Protein AF-A0A161HT22-F1 (afdb_monomer)

Secondary structure (DSSP, 8-state):
----------------TTSGGGTTTSSS-----------TTGGGEETTEE--SSPPSSPPPSSTTHHHHHHHHTTS--HHHHHHH-SGGG-PPPSS-EEEEEEETTT--EEE-TTS-EEEPPSEEEETTEEEE-EEEEEEE-TTSTTTTS-TT--TTT-------------

pLDDT: mean 71.11, std 20.91, range [28.91, 96.12]

Foldseek 3Di:
DDDDDDDDDDDDDDDDDPPVVVVVVPPDDDDDDDPDPPPVCVVQDDPVGHHDPDDDPDPDDPDPCVVVVCVVVVPDDDPVVVCVVDPVNVDDDFQFAKDKDKDACVRPQWDADPVRDIDGDDQWDQDPVGTDGDIDIAMFTDCVDPQVQATPPDDPVVDRHHDGGDDDDDD

Nearest PDB structures (foldseek):
  1bnd-assembly1_A  TM=9.654E-01  e=1.103E-10  Homo sapiens
  1b8m-assembly1_A  TM=9.394E-01  e=1.249E-10  Homo sapiens
  5jz7-assembly1_B  TM=8.871E-01  e=3.193E-06  Homo sapiens
  3buk-assembly1_A  TM=9.132E-01  e=1.042E-05  unclassified
  4efv-assembly1_B  TM=8.925E-01  e=1.256E-05  Lama glama

Solvent-accessible surface area (backbone atoms only — not comparable to full-atom values): 11887 Å² total; per-residue (Å²): 134,89,78,87,83,88,82,84,88,88,80,90,88,85,89,75,91,72,58,66,81,64,57,74,81,74,78,76,82,86,85,82,92,69,88,68,79,74,73,64,67,61,82,32,58,48,103,87,48,72,61,70,91,66,81,72,94,61,80,82,79,91,48,85,69,51,65,66,51,46,70,70,62,56,84,84,60,54,76,73,53,59,67,70,68,41,66,81,78,68,56,90,78,65,48,54,51,67,49,73,46,83,45,40,26,88,83,48,44,66,48,67,48,98,86,68,48,80,43,78,47,59,51,55,48,82,47,102,91,50,74,44,78,44,73,44,82,49,62,40,57,33,77,85,47,84,32,76,91,14,38,51,91,60,62,69,90,85,44,92,51,74,72,72,65,78,86,83,91,84,133

InterPro domains:
  IPR002072 Nerve growth factor-related [PF00243] (92-171)
  IPR002072 Nerve growth factor-related [PR00268] (91-103)
  IPR002072 Nerve growth factor-related [PR00268] (132-142)
  IPR002072 Nerve growth factor-related [PR00268] (150-171)
  IPR002072 Nerve growth factor-related [SM00140] (88-171)
  IPR019846 Nerve growth factor conserved site [PS00248] (150-163)
  IPR020408 Nerve growth factor-like [PIRSF001789] (13-171)
  IPR020408 Nerve growth factor-like [PTHR11589] (29-171)
  IPR020430 Brain-derived neurotrophic factor [PR01912] (14-29)
  IPR020430 Brain-derived neurotrophic factor [PR01912] (60-76)
  IPR020430 Brain-derived neurotrophic factor [PR01912] (122-133)
  IPR020430 Brain-derived neurotrophic factor [PR01912] (141-150)
  IPR029034 Cystine-knot cytokine [G3DSA:2.10.90.10] (84-171)
  IPR029034 Cystine-knot cytokine [SSF57501] (84-171)

Organism: NCBI:txid1835715

Structure (mmCIF, N/CA/C/O backbone):
data_AF-A0A161HT22-F1
#
_entry.id   AF-A0A161HT22-F1
#
loop_
_atom_site.group_PDB
_atom_site.id
_atom_site.type_symbol
_atom_site.label_atom_id
_atom_site.label_alt_id
_atom_site.label_comp_id
_atom_site.label_asym_id
_atom_site.label_entity_id
_atom_site.label_seq_id
_atom_site.pdbx_PDB_ins_code
_atom_site.Cartn_x
_atom_site.Cartn_y
_atom_site.Cartn_z
_atom_site.occupancy
_atom_site.B_iso_or_equiv
_atom_site.auth_seq_id
_atom_site.auth_comp_id
_atom_site.auth_asym_id
_atom_site.auth_atom_id
_atom_site.pdbx_PDB_model_num
ATOM 1 N N . ASP A 1 1 ? 112.462 -30.183 -33.372 1.00 39.12 1 ASP A N 1
ATOM 2 C CA . ASP A 1 1 ? 111.335 -30.055 -32.426 1.00 39.12 1 ASP A CA 1
ATOM 3 C C . ASP A 1 1 ? 110.540 -31.354 -32.453 1.00 39.12 1 ASP A C 1
ATOM 5 O O . ASP A 1 1 ? 110.060 -31.728 -33.512 1.00 39.12 1 ASP A O 1
ATOM 9 N N . LEU A 1 2 ? 110.687 -32.245 -31.464 1.00 36.59 2 LEU A N 1
ATOM 10 C CA . LEU A 1 2 ? 110.251 -32.111 -30.058 1.00 36.59 2 LEU A CA 1
ATOM 11 C C . LEU A 1 2 ? 108.711 -32.012 -29.992 1.00 36.59 2 LEU A C 1
ATOM 13 O O . LEU A 1 2 ? 108.162 -31.046 -30.501 1.00 36.59 2 LEU A O 1
ATOM 17 N N . GLY A 1 3 ? 107.948 -32.929 -29.393 1.00 28.91 3 GLY A N 1
ATOM 18 C CA . GLY A 1 3 ? 108.279 -34.193 -28.725 1.00 28.91 3 GLY A CA 1
ATOM 19 C C . GLY A 1 3 ? 107.235 -34.510 -27.641 1.00 28.91 3 GLY A C 1
ATOM 20 O O . GLY A 1 3 ? 106.902 -33.632 -26.854 1.00 28.91 3 GLY A O 1
ATOM 21 N N . GLY A 1 4 ? 106.734 -35.749 -27.575 1.00 31.91 4 GLY A N 1
ATOM 22 C CA . GLY A 1 4 ? 106.304 -36.324 -26.285 1.00 31.91 4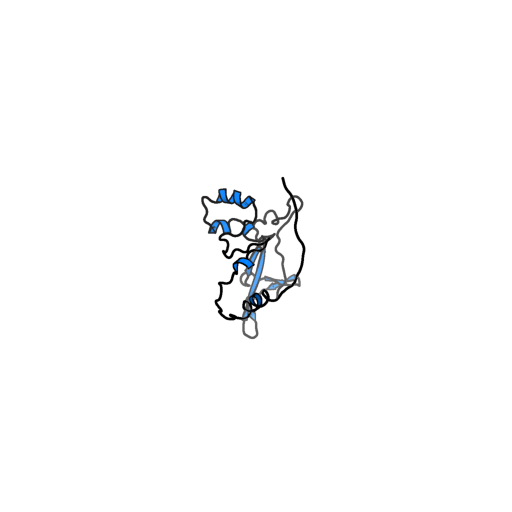 GLY A CA 1
ATOM 23 C C . GLY A 1 4 ? 107.540 -36.780 -25.484 1.00 31.91 4 GLY A C 1
ATOM 24 O O . GLY A 1 4 ? 108.652 -36.556 -25.976 1.00 31.91 4 GLY A O 1
ATOM 25 N N . PRO A 1 5 ? 107.413 -37.497 -24.344 1.00 50.06 5 PRO A N 1
ATOM 26 C CA . PRO A 1 5 ? 106.224 -38.209 -23.837 1.00 50.06 5 PRO A CA 1
ATOM 27 C C . PRO A 1 5 ? 106.056 -38.053 -22.289 1.00 50.06 5 PRO A C 1
ATOM 29 O O . PRO A 1 5 ? 106.479 -37.040 -21.743 1.00 50.06 5 PRO A O 1
ATOM 32 N N . ASN A 1 6 ? 105.534 -39.093 -21.608 1.00 32.78 6 ASN A N 1
ATOM 33 C CA . ASN A 1 6 ? 105.767 -39.478 -20.192 1.00 32.78 6 ASN A CA 1
ATOM 34 C C . ASN A 1 6 ? 104.866 -38.871 -19.085 1.00 32.78 6 ASN A C 1
ATOM 36 O O . ASN A 1 6 ? 104.612 -37.674 -19.075 1.00 32.78 6 ASN A O 1
ATOM 40 N N . ASP A 1 7 ? 104.417 -39.631 -18.069 1.00 29.80 7 ASP A N 1
ATOM 41 C CA . ASP A 1 7 ? 104.289 -41.103 -17.955 1.00 29.80 7 ASP A CA 1
ATOM 42 C C . ASP A 1 7 ? 103.259 -41.509 -16.864 1.00 29.80 7 ASP A C 1
ATOM 44 O O . ASP A 1 7 ? 102.754 -40.690 -16.099 1.00 29.80 7 ASP A O 1
ATOM 48 N N . ALA A 1 8 ? 102.967 -42.806 -16.829 1.00 30.94 8 ALA A N 1
ATOM 49 C CA . ALA A 1 8 ? 102.099 -43.608 -15.980 1.00 30.94 8 ALA A CA 1
ATOM 50 C C . ALA A 1 8 ? 101.882 -43.243 -14.486 1.00 30.94 8 ALA A C 1
ATOM 52 O O . ALA A 1 8 ? 102.795 -43.175 -13.672 1.00 30.94 8 ALA A O 1
ATOM 53 N N . THR A 1 9 ? 100.598 -43.279 -14.111 1.00 35.78 9 THR A N 1
ATOM 54 C CA . THR A 1 9 ? 99.985 -44.231 -13.148 1.00 35.78 9 THR A CA 1
ATOM 55 C C . THR A 1 9 ? 100.760 -44.681 -11.886 1.00 35.78 9 THR A C 1
ATOM 57 O O . THR A 1 9 ? 101.638 -45.537 -11.991 1.00 35.78 9 THR A O 1
ATOM 60 N N . ARG A 1 10 ? 100.246 -44.344 -10.679 1.00 32.31 10 ARG A N 1
ATOM 61 C CA . ARG A 1 10 ? 99.649 -45.285 -9.670 1.00 32.31 10 ARG A CA 1
ATOM 62 C C . ARG A 1 10 ? 99.473 -44.679 -8.254 1.00 32.31 10 ARG A C 1
ATOM 64 O O . ARG A 1 10 ? 100.345 -43.966 -7.785 1.00 32.31 10 ARG A O 1
ATOM 71 N N . GLY A 1 11 ? 98.424 -45.124 -7.539 1.00 30.59 11 GLY A N 1
ATOM 72 C CA . GLY A 1 11 ? 98.206 -44.948 -6.079 1.00 30.59 11 GLY A CA 1
ATOM 73 C C . GLY A 1 11 ? 97.220 -43.814 -5.731 1.00 30.59 11 GLY A C 1
ATOM 74 O O . GLY A 1 11 ? 97.392 -42.720 -6.242 1.00 30.59 11 GLY A O 1
ATOM 75 N N . LEU A 1 12 ? 96.079 -44.025 -5.044 1.00 36.81 12 LEU A N 1
ATOM 76 C CA . LEU A 1 12 ? 95.878 -44.456 -3.634 1.00 36.81 12 LEU A CA 1
ATOM 77 C C . LEU A 1 12 ? 96.477 -43.434 -2.639 1.00 36.81 12 LEU A C 1
ATOM 79 O O . LEU A 1 12 ? 97.683 -43.239 -2.685 1.00 36.81 12 LEU A O 1
ATOM 83 N N . THR A 1 13 ? 95.773 -42.796 -1.694 1.00 37.59 13 THR A N 1
ATOM 84 C CA . THR A 1 13 ? 94.346 -42.776 -1.250 1.00 37.59 13 THR A CA 1
ATOM 85 C C . THR A 1 13 ? 93.904 -41.288 -1.068 1.00 37.59 13 THR A C 1
ATOM 87 O O . THR A 1 13 ? 94.607 -40.423 -1.573 1.00 37.59 13 THR A O 1
ATOM 90 N N . SER A 1 14 ? 92.790 -40.834 -0.462 1.00 43.12 14 SER A N 1
ATOM 91 C CA . SER A 1 14 ? 91.696 -41.415 0.350 1.00 43.12 14 SER A CA 1
ATOM 92 C C . SER A 1 14 ? 90.398 -40.568 0.213 1.00 43.12 14 SER A C 1
ATOM 94 O O . SER A 1 14 ? 90.312 -39.737 -0.685 1.00 43.12 14 SER A O 1
ATOM 96 N N . LEU A 1 15 ? 89.395 -40.759 1.089 1.00 48.94 15 LEU A N 1
ATOM 97 C CA . LEU A 1 15 ? 88.092 -40.050 1.108 1.00 48.94 15 LEU A CA 1
ATOM 98 C C . LEU A 1 15 ? 87.681 -39.530 2.514 1.00 48.94 15 LEU A C 1
ATOM 100 O O . LEU A 1 15 ? 86.503 -39.539 2.857 1.00 48.94 15 LEU A O 1
ATOM 104 N N . ALA A 1 16 ? 88.636 -39.126 3.360 1.00 45.75 16 ALA A N 1
ATOM 105 C CA . ALA A 1 16 ? 88.371 -38.825 4.780 1.00 45.75 16 ALA A CA 1
ATOM 106 C C . ALA A 1 16 ? 88.243 -37.328 5.144 1.00 45.75 16 ALA A C 1
ATOM 108 O O . ALA A 1 16 ? 87.742 -37.020 6.218 1.00 45.75 16 ALA A O 1
ATOM 109 N N . ASP A 1 17 ? 88.670 -36.406 4.275 1.00 50.03 17 ASP A N 1
ATOM 110 C CA . ASP A 1 17 ? 88.950 -35.002 4.654 1.00 50.03 17 ASP A CA 1
ATOM 111 C C . ASP A 1 17 ? 87.858 -33.993 4.229 1.00 50.03 17 ASP A C 1
ATOM 113 O O . ASP A 1 17 ? 88.070 -32.785 4.198 1.00 50.03 17 ASP A O 1
ATOM 117 N N . THR A 1 18 ? 86.674 -34.485 3.850 1.00 54.91 18 THR A N 1
ATOM 118 C CA . THR A 1 18 ? 85.528 -33.659 3.411 1.00 54.91 18 THR A CA 1
ATOM 119 C C . THR A 1 18 ? 84.232 -33.937 4.175 1.00 54.91 18 THR A C 1
ATOM 121 O O . THR A 1 18 ? 83.205 -33.343 3.858 1.00 54.91 18 THR A O 1
ATOM 124 N N . PHE A 1 19 ? 84.255 -34.828 5.173 1.00 46.56 19 PHE A N 1
ATOM 125 C CA . PHE A 1 19 ? 83.062 -35.220 5.934 1.00 46.56 19 PHE A CA 1
ATOM 126 C C . PHE A 1 19 ? 82.952 -34.521 7.302 1.00 46.56 19 PHE A C 1
ATOM 128 O O . PHE A 1 19 ? 81.850 -34.172 7.712 1.00 46.56 19 PHE A O 1
ATOM 135 N N . GLU A 1 20 ? 84.077 -34.234 7.968 1.00 49.69 20 GLU A N 1
ATOM 136 C CA . GLU A 1 20 ? 84.100 -33.517 9.259 1.00 49.69 20 GLU A CA 1
ATOM 137 C C . GLU A 1 20 ? 83.614 -32.058 9.127 1.00 49.69 20 GLU A C 1
ATOM 139 O O . GLU A 1 20 ? 82.799 -31.602 9.922 1.00 49.69 20 GLU A O 1
ATOM 144 N N . HIS A 1 21 ? 83.999 -31.354 8.053 1.00 50.25 21 HIS A N 1
ATOM 145 C CA . HIS A 1 21 ? 83.590 -29.958 7.802 1.00 50.25 21 HIS A CA 1
ATOM 146 C C . HIS A 1 21 ? 82.086 -29.757 7.520 1.00 50.25 21 HIS A C 1
ATOM 148 O O . HIS A 1 21 ? 81.643 -28.618 7.419 1.00 50.25 21 HIS A O 1
ATOM 154 N N . VAL A 1 22 ? 81.303 -30.828 7.348 1.00 52.66 22 VAL A N 1
ATOM 155 C CA . VAL A 1 22 ? 79.875 -30.750 6.969 1.00 52.66 22 VAL A CA 1
ATOM 156 C C . VAL A 1 22 ? 78.943 -31.019 8.159 1.00 52.66 22 VAL A C 1
ATOM 158 O O . VAL A 1 22 ? 77.750 -30.736 8.085 1.00 52.66 22 VAL A O 1
ATOM 161 N N . ILE A 1 23 ? 79.463 -31.556 9.268 1.00 52.12 23 ILE A N 1
ATOM 162 C CA . ILE A 1 23 ? 78.653 -31.926 10.443 1.00 52.12 23 ILE A CA 1
ATOM 163 C C . ILE A 1 23 ? 78.708 -30.850 11.540 1.00 52.12 23 ILE A C 1
ATOM 165 O O . ILE A 1 23 ? 77.728 -30.678 12.264 1.00 52.12 23 ILE A O 1
ATOM 169 N N . GLU A 1 24 ? 79.789 -30.070 11.615 1.00 45.53 24 GLU A N 1
ATOM 170 C CA . GLU A 1 24 ? 79.943 -28.986 12.600 1.00 45.53 24 GLU A CA 1
ATOM 171 C C . GLU A 1 24 ? 79.057 -27.751 12.295 1.00 45.53 24 GLU A C 1
ATOM 173 O O . GLU A 1 24 ? 78.758 -26.969 13.190 1.00 45.53 24 GLU A O 1
ATOM 178 N N . GLU A 1 25 ? 78.543 -27.605 11.063 1.00 44.50 25 GLU A N 1
ATOM 179 C CA . GLU A 1 25 ? 77.667 -26.485 10.653 1.00 44.50 25 GLU A CA 1
ATOM 180 C C . GLU A 1 25 ? 76.157 -26.744 10.901 1.00 44.50 25 GLU A C 1
ATOM 182 O O . GLU A 1 25 ? 75.318 -25.896 10.602 1.00 44.50 25 GLU A O 1
ATOM 187 N N . LEU A 1 26 ? 75.772 -27.917 11.432 1.00 47.75 26 LEU A N 1
ATOM 188 C CA . LEU A 1 26 ? 74.364 -28.360 11.489 1.00 47.75 26 LEU A CA 1
ATOM 189 C C . LEU A 1 26 ? 73.758 -28.538 12.894 1.00 47.75 26 LEU A C 1
ATOM 191 O O . LEU A 1 26 ? 72.592 -28.936 12.982 1.00 47.75 26 LEU A O 1
ATOM 195 N N . LEU A 1 27 ? 74.497 -28.282 13.983 1.00 45.09 27 LEU A N 1
ATOM 196 C CA . LEU A 1 27 ? 74.042 -28.649 15.338 1.00 45.09 27 LEU A CA 1
ATOM 197 C C . LEU A 1 27 ? 74.162 -27.600 16.455 1.00 45.09 27 LEU A C 1
ATOM 199 O O . LEU A 1 27 ? 73.738 -27.912 17.567 1.00 45.09 27 LEU A O 1
ATOM 203 N N . ASP A 1 28 ? 74.594 -26.369 16.177 1.00 44.03 28 ASP A N 1
ATOM 204 C CA . ASP A 1 28 ? 74.523 -25.269 17.152 1.00 44.03 28 ASP A CA 1
ATOM 205 C C . ASP A 1 28 ? 73.628 -24.106 16.683 1.00 44.03 28 ASP A C 1
ATOM 207 O O . ASP A 1 28 ? 73.480 -23.825 15.497 1.00 44.03 28 ASP A O 1
ATOM 211 N N . GLU A 1 29 ? 72.993 -23.453 17.662 1.00 37.12 29 GLU A N 1
ATOM 212 C CA . GLU A 1 29 ? 72.049 -22.328 17.530 1.00 37.12 29 GLU A CA 1
ATOM 213 C C . GLU A 1 29 ? 70.678 -22.613 16.877 1.00 37.12 29 GLU A C 1
ATOM 215 O O . GLU A 1 29 ? 70.125 -21.834 16.094 1.00 37.12 29 GLU A O 1
ATOM 220 N N . GLN A 1 30 ? 69.981 -23.621 17.416 1.00 46.47 30 GLN A N 1
ATOM 221 C CA . GLN A 1 30 ? 68.584 -23.334 17.758 1.00 46.47 30 GLN A CA 1
ATOM 222 C C . GLN A 1 30 ? 68.529 -22.198 18.799 1.00 46.47 30 GLN A C 1
ATOM 224 O O . GLN A 1 30 ? 69.244 -22.234 19.795 1.00 46.47 30 GLN A O 1
ATOM 229 N N . GLN A 1 31 ? 67.558 -21.290 18.620 1.00 41.47 31 GLN A N 1
ATOM 230 C CA . GLN A 1 31 ? 66.964 -20.423 19.656 1.00 41.47 31 GLN A CA 1
ATOM 231 C C . GLN A 1 31 ? 67.499 -18.983 19.838 1.00 41.47 31 GLN A C 1
ATOM 233 O O . GLN A 1 31 ? 67.851 -18.560 20.935 1.00 41.47 31 GLN A O 1
ATOM 238 N N . ALA A 1 32 ? 67.301 -18.148 18.811 1.00 32.16 32 ALA A N 1
ATOM 239 C CA . ALA A 1 32 ? 67.023 -16.717 18.996 1.00 32.16 32 ALA A CA 1
ATOM 240 C C . ALA A 1 32 ? 65.689 -16.328 18.329 1.00 32.16 32 ALA A C 1
ATOM 242 O O . ALA A 1 32 ? 65.619 -16.038 17.136 1.00 32.16 32 ALA A O 1
ATOM 243 N N . ILE A 1 33 ? 64.600 -16.325 19.105 1.00 42.97 33 ILE A N 1
ATOM 244 C CA . ILE A 1 33 ? 63.289 -15.852 18.637 1.00 42.97 33 ILE A CA 1
ATOM 245 C C . ILE A 1 33 ? 63.338 -14.327 18.500 1.00 42.97 33 ILE A C 1
ATOM 247 O O . ILE A 1 33 ? 63.349 -13.613 19.502 1.00 42.97 33 ILE A O 1
ATOM 251 N N . GLN A 1 34 ? 63.264 -13.822 17.270 1.00 37.59 34 GLN A N 1
ATOM 252 C CA . GLN A 1 34 ? 62.719 -12.492 17.007 1.00 37.59 34 GLN A CA 1
ATOM 253 C C . GLN A 1 34 ? 61.514 -12.619 16.072 1.00 37.59 34 GLN A C 1
ATOM 255 O O . GLN A 1 34 ? 61.606 -13.323 15.065 1.00 37.59 34 GLN A O 1
ATOM 260 N N . PRO A 1 35 ? 60.382 -11.951 16.367 1.00 35.81 35 PRO A N 1
ATOM 261 C CA . PRO A 1 35 ? 59.257 -11.916 15.451 1.00 35.81 35 PRO A CA 1
ATOM 262 C C . PRO A 1 35 ? 59.639 -11.028 14.264 1.00 35.81 35 PRO A C 1
ATOM 264 O O . PRO A 1 35 ? 59.496 -9.802 14.312 1.00 35.81 35 PRO A O 1
ATOM 267 N N . SER A 1 36 ? 60.137 -11.644 13.188 1.00 41.44 36 SER A N 1
ATOM 268 C CA . SER A 1 36 ? 60.184 -10.972 11.895 1.00 41.44 36 SER A CA 1
ATOM 269 C C . SER A 1 36 ? 58.769 -10.488 11.581 1.00 41.44 36 SER A C 1
ATOM 271 O O . SER A 1 36 ? 57.785 -11.195 11.817 1.00 41.44 36 SER A O 1
ATOM 273 N N . LYS A 1 37 ? 58.650 -9.231 11.140 1.00 49.12 37 LYS A N 1
ATOM 274 C CA . LYS A 1 37 ? 57.340 -8.650 10.846 1.00 49.12 37 LYS A CA 1
ATOM 275 C C . LYS A 1 37 ? 56.697 -9.480 9.745 1.00 49.12 37 LYS A C 1
ATOM 277 O O . LYS A 1 37 ? 57.184 -9.503 8.620 1.00 49.12 37 LYS A O 1
ATOM 282 N N . GLU A 1 38 ? 55.638 -10.166 10.155 1.00 45.44 38 GLU A N 1
ATOM 283 C CA . GLU A 1 38 ? 54.731 -10.995 9.375 1.00 45.44 38 GLU A CA 1
ATOM 284 C C . GLU A 1 38 ? 54.630 -10.491 7.931 1.00 45.44 38 GLU A C 1
ATOM 286 O O . GLU A 1 38 ? 54.156 -9.379 7.693 1.00 45.44 38 GLU A O 1
ATOM 291 N N . ASN A 1 39 ? 55.076 -11.300 6.967 1.00 56.75 39 ASN A N 1
ATOM 292 C CA . ASN A 1 39 ? 55.057 -10.952 5.543 1.00 56.75 39 ASN A CA 1
ATOM 293 C C . ASN A 1 39 ? 53.637 -11.139 4.961 1.00 56.75 39 ASN A C 1
ATOM 295 O O . ASN A 1 39 ? 53.432 -11.813 3.955 1.00 56.75 39 ASN A O 1
ATOM 299 N N . LYS A 1 40 ? 52.648 -10.557 5.657 1.00 57.88 40 LYS A N 1
ATOM 300 C CA . LYS A 1 40 ? 51.199 -10.623 5.400 1.00 57.88 40 LYS A CA 1
ATOM 301 C C . LYS A 1 40 ? 50.803 -10.076 4.032 1.00 57.88 40 LYS A C 1
ATOM 303 O O . LYS A 1 40 ? 49.726 -10.394 3.538 1.00 57.88 40 LYS A O 1
ATOM 308 N N . ASP A 1 41 ? 51.666 -9.271 3.421 1.00 56.28 41 ASP A N 1
ATOM 309 C CA . ASP A 1 41 ? 51.431 -8.710 2.097 1.00 56.28 41 ASP A CA 1
ATOM 310 C C . ASP A 1 41 ? 51.513 -9.782 0.996 1.00 56.28 41 ASP A C 1
ATOM 312 O O . ASP A 1 41 ? 50.838 -9.653 -0.021 1.00 56.28 41 ASP A O 1
ATOM 316 N N . ALA A 1 42 ? 52.262 -10.876 1.196 1.00 59.56 42 ALA A N 1
ATOM 317 C CA . ALA A 1 42 ? 52.337 -11.970 0.223 1.00 59.56 42 ALA A CA 1
ATOM 318 C C . ALA A 1 42 ? 50.979 -12.674 0.020 1.00 59.56 42 ALA A C 1
ATOM 320 O O . ALA A 1 42 ? 50.613 -12.993 -1.112 1.00 59.56 42 ALA A O 1
ATOM 321 N N . ASP A 1 43 ? 50.195 -12.840 1.090 1.00 63.28 43 ASP A N 1
ATOM 322 C CA . ASP A 1 43 ? 48.867 -13.471 1.048 1.00 63.28 43 ASP A CA 1
ATOM 323 C C . ASP A 1 43 ? 47.802 -12.594 0.357 1.00 63.28 43 ASP A C 1
ATOM 325 O O . ASP A 1 43 ? 46.748 -13.087 -0.051 1.00 63.28 43 ASP A O 1
ATOM 329 N N . LEU A 1 44 ? 48.071 -11.294 0.184 1.00 63.91 44 LEU A N 1
ATOM 330 C CA . LEU A 1 44 ? 47.186 -10.350 -0.507 1.00 63.91 44 LEU A CA 1
ATOM 331 C C . LEU A 1 44 ? 47.358 -10.364 -2.039 1.00 63.91 44 LEU A C 1
ATOM 333 O O . LEU A 1 44 ? 46.539 -9.772 -2.750 1.00 63.91 44 LEU A O 1
ATOM 337 N N . TYR A 1 45 ? 48.386 -11.042 -2.563 1.00 69.94 45 TYR A N 1
ATOM 338 C CA . TYR A 1 45 ? 48.783 -10.984 -3.972 1.00 69.94 45 TYR A CA 1
ATOM 339 C C . TYR A 1 45 ? 48.786 -12.364 -4.650 1.00 69.94 45 TYR A C 1
ATOM 341 O O . TYR A 1 45 ? 49.808 -13.033 -4.777 1.00 69.94 45 TYR A O 1
ATOM 349 N N . SER A 1 46 ? 47.627 -12.764 -5.181 1.00 74.50 46 SER A N 1
ATOM 350 C CA . SER A 1 46 ? 47.486 -13.945 -6.039 1.00 74.50 46 SER A CA 1
ATOM 351 C C . SER A 1 46 ? 47.553 -13.571 -7.525 1.00 74.50 46 SER A C 1
ATOM 353 O O . SER A 1 46 ? 47.103 -12.502 -7.933 1.00 74.50 46 SER A O 1
ATOM 355 N N . SER A 1 47 ? 48.011 -14.492 -8.382 1.00 74.25 47 SER A N 1
ATOM 356 C CA . SER A 1 47 ? 48.161 -14.295 -9.841 1.00 74.25 47 SER A CA 1
ATOM 357 C C . SER A 1 47 ? 46.880 -13.869 -10.591 1.00 74.25 47 SER A C 1
ATOM 359 O O . SER A 1 47 ? 46.957 -13.542 -11.775 1.00 74.25 47 SER A O 1
ATOM 361 N N . ARG A 1 48 ? 45.704 -13.913 -9.952 1.00 76.12 48 ARG A N 1
ATOM 362 C CA . ARG A 1 48 ? 44.412 -13.479 -10.521 1.00 76.12 48 ARG A CA 1
ATOM 363 C C . ARG A 1 48 ? 43.658 -12.463 -9.657 1.00 76.12 48 ARG A C 1
ATOM 365 O O . ARG A 1 48 ? 42.629 -11.965 -10.100 1.00 76.12 48 ARG A O 1
ATOM 372 N N . VAL A 1 49 ? 44.115 -12.199 -8.431 1.00 75.81 49 VAL A N 1
ATOM 373 C CA . VAL A 1 49 ? 43.410 -11.373 -7.440 1.00 75.81 49 VAL A CA 1
ATOM 374 C C . V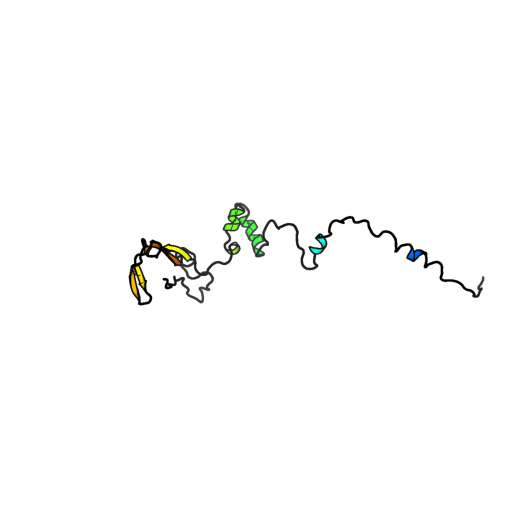AL A 1 49 ? 44.444 -10.646 -6.590 1.00 75.81 49 VAL A C 1
ATOM 376 O O . VAL A 1 49 ? 45.251 -11.287 -5.923 1.00 75.81 49 VAL A O 1
ATOM 379 N N . MET A 1 50 ? 44.378 -9.317 -6.580 1.00 78.62 50 MET A N 1
ATOM 380 C CA . MET A 1 50 ? 45.115 -8.484 -5.632 1.00 78.62 50 MET A CA 1
ATOM 381 C C . MET A 1 50 ? 44.122 -7.828 -4.677 1.00 78.62 50 MET A C 1
ATOM 383 O O . MET A 1 50 ? 43.209 -7.126 -5.114 1.00 78.62 50 MET A O 1
ATOM 387 N N . LEU A 1 51 ? 44.284 -8.076 -3.380 1.00 71.44 51 LEU A N 1
ATOM 388 C CA . LEU A 1 51 ? 43.462 -7.487 -2.330 1.00 71.44 51 LEU A CA 1
ATOM 389 C C . LEU A 1 51 ? 44.182 -6.259 -1.772 1.00 71.44 51 LEU A C 1
ATOM 391 O O . LEU A 1 51 ? 45.189 -6.379 -1.083 1.00 71.44 51 LEU A O 1
ATOM 395 N N . SER A 1 52 ? 43.672 -5.062 -2.065 1.00 75.81 52 SER A N 1
ATOM 396 C CA . SER A 1 52 ? 44.217 -3.849 -1.453 1.00 75.81 52 SER A CA 1
ATOM 397 C C . SER A 1 52 ? 43.794 -3.754 0.012 1.00 75.81 52 SER A C 1
ATOM 399 O O . SER A 1 52 ? 42.613 -3.883 0.334 1.00 75.81 52 SER A O 1
ATOM 401 N N . SER A 1 53 ? 44.750 -3.461 0.893 1.00 73.88 53 SER A N 1
ATOM 402 C CA . SER A 1 53 ? 44.493 -3.077 2.285 1.00 73.88 53 SER A CA 1
ATOM 403 C C . SER A 1 53 ? 43.855 -1.684 2.409 1.00 73.88 53 SER A C 1
ATOM 405 O O . SER A 1 53 ? 43.286 -1.353 3.450 1.00 73.88 53 SER A O 1
ATOM 407 N N . GLN A 1 54 ? 43.901 -0.874 1.345 1.00 76.31 54 GLN A N 1
ATOM 408 C CA . GLN A 1 54 ? 43.265 0.434 1.281 1.00 76.31 54 GLN A CA 1
ATOM 409 C C . GLN A 1 54 ? 41.822 0.293 0.774 1.00 76.31 54 GLN A C 1
ATOM 411 O O . GLN A 1 54 ? 41.588 -0.111 -0.365 1.00 76.31 54 GLN A O 1
ATOM 416 N N . VAL A 1 55 ? 40.838 0.679 1.593 1.00 75.12 55 VAL A N 1
ATOM 417 C CA . VAL A 1 55 ? 39.436 0.754 1.146 1.00 75.12 55 VAL A CA 1
ATOM 418 C C . VAL A 1 55 ? 39.338 1.799 0.023 1.00 75.12 55 VAL A C 1
ATOM 420 O O . VAL A 1 55 ? 39.739 2.947 0.248 1.00 75.12 55 VAL A O 1
ATOM 423 N N . PRO A 1 56 ? 38.821 1.453 -1.174 1.00 67.00 56 PRO A N 1
ATOM 424 C CA . PRO A 1 56 ? 38.723 2.405 -2.272 1.00 67.00 56 PRO A CA 1
ATOM 425 C C . PRO A 1 56 ? 37.784 3.560 -1.901 1.00 67.00 56 PRO A C 1
ATOM 427 O O . PRO A 1 56 ? 36.685 3.354 -1.386 1.00 67.00 56 PRO A O 1
ATOM 430 N N . LEU A 1 57 ? 38.231 4.791 -2.166 1.00 68.19 57 LEU A N 1
ATOM 431 C CA . LEU A 1 57 ? 37.507 6.021 -1.811 1.00 68.19 57 LEU A CA 1
ATOM 432 C C . LEU A 1 57 ? 36.204 6.205 -2.606 1.00 68.19 57 LEU A C 1
ATOM 434 O O . LEU A 1 57 ? 35.319 6.954 -2.186 1.00 68.19 57 LEU A O 1
ATOM 438 N N . GLU A 1 58 ? 36.085 5.520 -3.741 1.00 59.84 58 GLU A N 1
ATOM 439 C CA . GLU A 1 58 ? 34.915 5.515 -4.608 1.00 59.84 58 GLU A CA 1
ATOM 440 C C . GLU A 1 58 ? 34.538 4.061 -4.950 1.00 59.84 58 GLU A C 1
ATOM 442 O O . GLU A 1 58 ? 35.437 3.246 -5.179 1.00 59.84 58 GLU A O 1
ATOM 447 N N . PRO A 1 59 ? 33.241 3.685 -4.947 1.00 67.06 59 PRO A N 1
ATOM 448 C CA . PRO A 1 59 ? 32.828 2.353 -5.377 1.00 67.06 59 PRO A CA 1
ATOM 449 C C . PRO A 1 59 ? 33.203 2.113 -6.849 1.00 67.06 59 PRO A C 1
ATOM 451 O O . PRO A 1 59 ? 33.191 3.064 -7.636 1.00 67.06 59 PRO A O 1
ATOM 454 N N . PRO A 1 60 ? 33.489 0.857 -7.244 1.00 65.62 60 PRO A N 1
ATOM 455 C CA . PRO A 1 60 ? 33.813 0.528 -8.628 1.00 65.62 60 PRO A CA 1
ATOM 456 C C . PRO A 1 60 ? 32.692 0.981 -9.572 1.00 65.62 60 PRO A C 1
ATOM 458 O O . PRO A 1 60 ? 31.507 0.821 -9.266 1.00 65.62 60 PRO A O 1
ATOM 461 N N . LEU A 1 61 ? 33.080 1.553 -10.714 1.00 64.12 61 LEU A N 1
ATOM 462 C CA . LEU A 1 61 ? 32.140 2.016 -11.735 1.00 64.12 61 LEU A CA 1
ATOM 463 C C . LEU A 1 61 ? 31.324 0.832 -12.260 1.00 64.12 61 LEU A C 1
ATOM 465 O O . LEU A 1 61 ? 31.882 -0.215 -12.593 1.00 64.12 61 LEU A O 1
ATOM 469 N N . LEU A 1 62 ? 30.003 0.999 -12.341 1.00 60.16 62 LEU A N 1
ATOM 470 C CA . LEU A 1 62 ? 29.105 -0.094 -12.736 1.00 60.16 62 LEU A CA 1
ATOM 471 C C . LEU A 1 62 ? 29.049 -0.272 -14.260 1.00 60.16 62 LEU A C 1
ATOM 473 O O . LEU A 1 62 ? 28.733 -1.357 -14.742 1.00 60.16 62 LEU A O 1
ATOM 477 N N . PHE A 1 63 ? 29.377 0.780 -15.019 1.00 60.09 63 PHE A N 1
ATOM 478 C CA . PHE A 1 63 ? 29.377 0.782 -16.482 1.00 60.09 63 PHE A CA 1
ATOM 479 C C . PHE A 1 63 ? 30.492 1.682 -17.036 1.00 60.09 63 PHE A C 1
ATOM 481 O O . PHE A 1 63 ? 30.694 2.789 -16.547 1.00 60.09 63 PHE A O 1
ATOM 488 N N . LEU A 1 64 ? 31.142 1.268 -18.130 1.00 58.19 64 LEU A N 1
ATOM 489 C CA . LEU A 1 64 ? 32.172 2.060 -18.837 1.00 58.19 64 LEU A CA 1
ATOM 490 C C . LEU A 1 64 ? 31.691 3.460 -19.276 1.00 58.19 64 LEU A C 1
ATOM 492 O O . LEU A 1 64 ? 32.468 4.404 -19.325 1.00 58.19 64 LEU A O 1
ATOM 496 N N . LEU A 1 65 ? 30.394 3.618 -19.558 1.00 58.56 65 LEU A N 1
ATOM 497 C CA . LEU A 1 65 ? 29.788 4.894 -19.973 1.00 58.56 65 LEU A CA 1
ATOM 498 C C . LEU A 1 65 ? 29.659 5.925 -18.833 1.00 58.56 65 LEU A C 1
ATOM 500 O O . LEU A 1 65 ? 29.355 7.092 -19.087 1.00 58.56 65 LEU A O 1
ATOM 504 N N . GLU A 1 66 ? 29.887 5.514 -17.585 1.00 59.38 66 GLU A N 1
ATOM 505 C CA . GLU A 1 66 ? 29.825 6.383 -16.407 1.00 59.38 66 GLU A CA 1
ATOM 506 C C . GLU A 1 66 ? 30.944 7.443 -16.415 1.00 59.38 66 GLU A C 1
ATOM 508 O O . GLU A 1 66 ? 30.724 8.584 -16.009 1.00 59.38 66 GLU A O 1
ATOM 513 N N . GLU A 1 67 ? 32.102 7.109 -16.992 1.00 57.84 67 GLU A N 1
ATOM 514 C CA . GLU A 1 67 ? 33.258 8.000 -17.155 1.00 57.84 67 GLU A CA 1
ATOM 515 C C . GLU A 1 67 ? 32.932 9.239 -18.016 1.00 57.84 67 GLU A C 1
ATOM 517 O O . GLU A 1 67 ? 33.258 10.367 -17.643 1.00 57.84 67 GLU A O 1
ATOM 522 N N . TYR A 1 68 ? 32.187 9.059 -19.115 1.00 55.25 68 TYR A N 1
ATOM 523 C CA . TYR A 1 68 ? 31.784 10.159 -20.002 1.00 55.25 68 TYR A CA 1
ATOM 524 C C . TYR A 1 68 ? 30.714 11.065 -19.373 1.00 55.25 68 TYR A C 1
ATOM 526 O O . TYR A 1 68 ? 30.734 12.285 -19.545 1.00 55.25 68 TYR A O 1
ATOM 534 N N . LYS A 1 69 ? 29.780 10.483 -18.609 1.00 54.56 69 LYS A N 1
ATOM 535 C CA . LYS A 1 69 ? 28.701 11.239 -17.957 1.00 54.56 69 LYS A CA 1
ATOM 536 C C . LYS A 1 69 ? 29.207 12.050 -16.762 1.00 54.56 69 LYS A C 1
ATOM 538 O O . LYS A 1 69 ? 28.795 13.197 -16.587 1.00 54.56 69 LYS A O 1
ATOM 543 N N . ASN A 1 70 ? 30.154 11.498 -16.001 1.00 55.38 70 ASN A N 1
ATOM 544 C CA . ASN A 1 70 ? 30.816 12.208 -14.910 1.00 55.38 70 ASN A CA 1
ATOM 545 C C . ASN A 1 70 ? 31.467 13.513 -15.388 1.00 55.38 70 ASN A C 1
ATOM 547 O O . ASN A 1 70 ? 31.321 14.524 -14.710 1.00 55.38 70 ASN A O 1
ATOM 551 N N . TYR A 1 71 ? 32.097 13.540 -16.568 1.00 54.25 71 TYR A N 1
ATOM 552 C CA . TYR A 1 71 ? 32.726 14.755 -17.107 1.00 54.25 71 TYR A CA 1
ATOM 553 C C . TYR A 1 71 ? 31.739 15.912 -17.360 1.00 54.25 71 TYR A C 1
ATOM 555 O O . TYR A 1 71 ? 32.119 17.078 -17.258 1.00 54.25 71 TYR A O 1
ATOM 563 N N . LEU A 1 72 ? 30.471 15.603 -17.657 1.00 55.97 72 LEU A N 1
ATOM 564 C CA . LEU A 1 72 ? 29.423 16.590 -17.941 1.00 55.97 72 LEU A CA 1
ATOM 565 C C . LEU A 1 72 ? 28.683 17.043 -16.667 1.00 55.97 72 LEU A C 1
ATOM 567 O O . LEU A 1 72 ? 28.431 18.235 -16.500 1.00 55.97 72 LEU A O 1
ATOM 571 N N . ASP A 1 73 ? 28.412 16.129 -15.727 1.00 55.97 73 ASP A N 1
ATOM 572 C CA . ASP A 1 73 ? 27.762 16.436 -14.437 1.00 55.97 73 ASP A CA 1
ATOM 573 C C . ASP A 1 73 ? 28.759 16.899 -13.334 1.00 55.97 73 ASP A C 1
ATOM 575 O O . ASP A 1 73 ? 28.357 17.263 -12.218 1.00 55.97 73 ASP A O 1
ATOM 579 N N . ALA A 1 74 ? 30.076 16.897 -13.595 1.00 55.22 74 ALA A N 1
ATOM 580 C CA . ALA A 1 74 ? 31.128 17.213 -12.614 1.00 55.22 74 ALA A CA 1
ATOM 581 C C . ALA A 1 74 ? 31.156 18.680 -12.142 1.00 55.22 74 ALA A C 1
ATOM 583 O O . ALA A 1 74 ? 31.501 18.943 -10.986 1.00 55.22 74 ALA A O 1
ATOM 584 N N . ALA A 1 75 ? 30.786 19.638 -12.993 1.00 56.75 75 ALA A N 1
ATOM 585 C CA . ALA A 1 75 ? 31.140 21.042 -12.769 1.00 56.75 75 ALA A CA 1
ATOM 586 C C . ALA A 1 75 ? 30.322 21.776 -11.684 1.00 56.75 75 ALA A C 1
ATOM 588 O O . ALA A 1 75 ? 30.790 22.794 -11.182 1.00 56.75 75 ALA A O 1
ATOM 589 N N . ASN A 1 76 ? 29.112 21.313 -11.327 1.00 60.41 76 ASN A N 1
ATOM 590 C CA . ASN A 1 76 ? 28.187 22.127 -10.512 1.00 60.41 76 ASN A CA 1
ATOM 591 C C . ASN A 1 76 ? 27.296 21.344 -9.517 1.00 60.41 76 ASN A C 1
ATOM 593 O O . ASN A 1 76 ? 26.210 21.790 -9.153 1.00 60.41 76 ASN A O 1
ATOM 597 N N . MET A 1 77 ? 27.721 20.155 -9.072 1.00 60.28 77 MET A N 1
ATOM 598 C CA . MET A 1 77 ? 26.983 19.349 -8.085 1.00 60.28 77 MET A CA 1
ATOM 599 C C . MET A 1 77 ? 27.869 18.892 -6.924 1.00 60.28 77 MET A C 1
ATOM 601 O O . MET A 1 77 ? 29.040 18.561 -7.099 1.00 60.28 77 MET A O 1
ATOM 605 N N . SER A 1 78 ? 27.295 18.805 -5.720 1.00 64.81 78 SER A N 1
ATOM 606 C CA . SER A 1 78 ? 27.987 18.188 -4.583 1.00 64.81 78 SER A CA 1
ATOM 607 C C . SER A 1 78 ? 27.950 16.658 -4.671 1.00 64.81 78 SER A C 1
ATOM 609 O O . SER A 1 78 ? 26.981 16.067 -5.156 1.00 64.81 78 SER A O 1
ATOM 611 N N . MET A 1 79 ? 28.971 15.996 -4.117 1.00 58.06 79 MET A N 1
ATOM 612 C CA . MET A 1 79 ? 29.063 14.526 -4.063 1.00 58.06 79 MET A CA 1
ATOM 613 C C . MET A 1 79 ? 27.836 13.862 -3.412 1.00 58.06 79 MET A C 1
ATOM 615 O O . MET A 1 79 ? 27.477 12.743 -3.770 1.00 58.06 79 MET A O 1
ATOM 619 N N . ARG A 1 80 ? 27.161 14.550 -2.477 1.00 65.19 80 ARG A N 1
ATOM 620 C CA . ARG A 1 80 ? 25.912 14.074 -1.858 1.00 65.19 80 ARG A CA 1
ATOM 621 C C . ARG A 1 80 ? 24.747 14.069 -2.853 1.00 65.19 80 ARG A C 1
ATOM 623 O O . ARG A 1 80 ? 23.967 13.124 -2.848 1.00 65.19 80 ARG A O 1
ATOM 630 N N . VAL A 1 81 ? 24.633 15.092 -3.702 1.00 64.81 81 VAL A N 1
ATOM 631 C CA . VAL A 1 81 ? 23.555 15.193 -4.700 1.00 64.81 81 VAL A CA 1
ATOM 632 C C . VAL A 1 81 ? 23.717 14.122 -5.781 1.00 64.81 81 VAL A C 1
ATOM 634 O O . VAL A 1 81 ? 22.741 13.438 -6.076 1.00 64.81 81 VAL A O 1
ATOM 637 N N . ARG A 1 82 ? 24.944 13.880 -6.271 1.00 60.78 82 ARG A N 1
ATOM 638 C CA . ARG A 1 82 ? 25.224 12.851 -7.298 1.00 60.78 82 ARG A CA 1
ATOM 639 C C . ARG A 1 82 ? 24.772 11.441 -6.900 1.00 60.78 82 ARG A C 1
ATOM 641 O O . ARG A 1 82 ? 24.170 10.733 -7.698 1.00 60.78 82 ARG A O 1
ATOM 648 N N . ARG A 1 83 ? 24.986 11.043 -5.639 1.00 56.69 83 ARG A N 1
ATOM 649 C CA . ARG A 1 83 ? 24.519 9.739 -5.117 1.00 56.69 83 ARG A CA 1
ATOM 650 C C . ARG A 1 83 ? 22.993 9.623 -5.019 1.00 56.69 83 ARG A C 1
ATOM 652 O O . ARG A 1 83 ? 22.477 8.519 -4.890 1.00 56.69 83 ARG A O 1
ATOM 659 N N . HIS A 1 84 ? 22.271 10.741 -5.035 1.00 55.75 84 HIS A N 1
ATOM 660 C CA . HIS A 1 84 ? 20.810 10.769 -4.966 1.00 55.75 84 HIS A CA 1
ATOM 661 C C . HIS A 1 84 ? 20.133 11.035 -6.316 1.00 55.75 84 HIS A C 1
ATOM 663 O O . HIS A 1 84 ? 18.919 10.836 -6.398 1.00 55.75 84 HIS A O 1
ATOM 669 N N . SER A 1 85 ? 20.869 11.469 -7.344 1.00 56.56 85 SER A N 1
ATOM 670 C CA . SER A 1 85 ? 20.319 11.828 -8.656 1.00 56.56 85 SER A CA 1
ATOM 671 C C . SER A 1 85 ? 20.226 10.667 -9.645 1.00 56.56 85 SER A C 1
ATOM 673 O O . SER A 1 85 ? 19.421 10.757 -10.565 1.00 56.56 85 SER A O 1
ATOM 675 N N . ASP A 1 86 ? 20.997 9.589 -9.470 1.00 58.47 86 ASP A N 1
ATOM 676 C CA . ASP A 1 86 ? 20.926 8.417 -10.349 1.00 58.47 86 ASP A CA 1
ATOM 677 C C . ASP A 1 86 ? 20.023 7.308 -9.765 1.00 58.47 86 ASP A C 1
ATOM 679 O O . ASP A 1 86 ? 20.357 6.731 -8.723 1.00 58.47 86 ASP A O 1
ATOM 683 N N . PRO A 1 87 ? 18.883 6.975 -10.405 1.00 59.56 87 PRO A N 1
ATOM 684 C CA . PRO A 1 87 ? 18.058 5.839 -10.012 1.00 59.56 87 PRO A CA 1
ATOM 685 C C . PRO A 1 87 ? 18.771 4.489 -10.166 1.00 59.56 87 PRO A C 1
ATOM 687 O O . PRO A 1 87 ? 18.499 3.595 -9.372 1.00 59.56 87 PRO A O 1
ATOM 690 N N . ALA A 1 88 ? 19.692 4.337 -11.127 1.00 58.38 88 ALA A N 1
ATOM 691 C CA . ALA A 1 88 ? 20.401 3.076 -11.365 1.00 58.38 88 ALA A CA 1
ATOM 692 C C . ALA A 1 88 ? 21.356 2.719 -10.212 1.00 58.38 88 ALA A C 1
ATOM 694 O O . ALA A 1 88 ? 21.493 1.553 -9.850 1.00 58.38 88 ALA A O 1
ATOM 695 N N . ARG A 1 89 ? 21.942 3.730 -9.556 1.00 58.81 89 ARG A N 1
ATOM 696 C CA . ARG A 1 89 ? 22.749 3.572 -8.3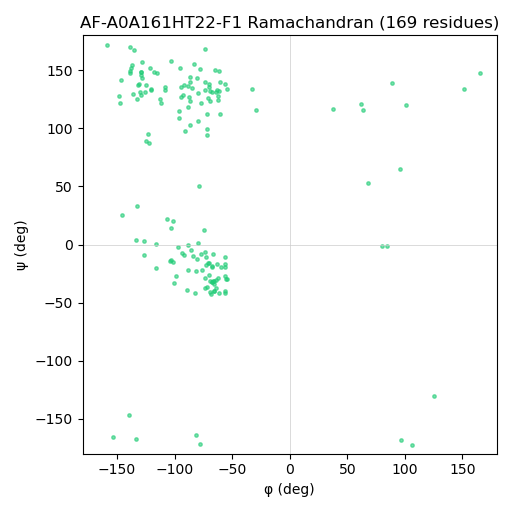33 1.00 58.81 89 ARG A CA 1
ATOM 697 C C . ARG A 1 89 ? 21.920 3.412 -7.048 1.00 58.81 89 ARG A C 1
ATOM 699 O O . ARG A 1 89 ? 22.498 3.315 -5.968 1.00 58.81 89 ARG A O 1
ATOM 706 N N . ARG A 1 90 ? 20.581 3.393 -7.127 1.00 63.19 90 ARG A N 1
ATOM 707 C CA . ARG A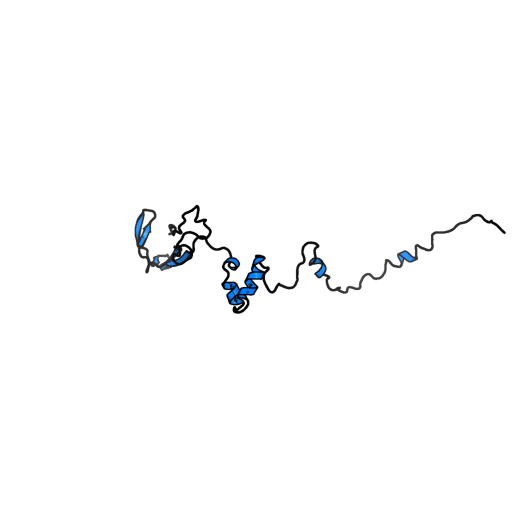 1 90 ? 19.682 3.313 -5.955 1.00 63.19 90 ARG A CA 1
ATOM 708 C C . ARG A 1 90 ? 19.181 1.899 -5.627 1.00 63.19 90 ARG A C 1
ATOM 710 O O . ARG A 1 90 ? 18.469 1.749 -4.637 1.00 63.19 90 ARG A O 1
ATOM 717 N N . GLY A 1 91 ? 19.554 0.897 -6.424 1.00 73.81 91 GLY A N 1
ATOM 718 C CA . GLY A 1 91 ? 19.078 -0.486 -6.313 1.00 73.81 91 GLY A CA 1
ATOM 719 C C . GLY A 1 91 ? 17.920 -0.799 -7.265 1.00 73.81 91 GLY A C 1
ATOM 720 O O . GLY A 1 91 ? 17.618 -0.030 -8.178 1.00 73.81 91 GLY A O 1
ATOM 721 N N . GLU A 1 92 ? 17.277 -1.947 -7.063 1.00 79.81 92 GLU A N 1
ATOM 722 C CA . GLU A 1 92 ? 16.166 -2.399 -7.905 1.00 79.81 92 GLU A CA 1
ATOM 723 C C . GLU A 1 92 ? 14.924 -1.507 -7.737 1.00 79.81 92 GLU A C 1
ATOM 725 O O . GLU A 1 92 ? 14.479 -1.213 -6.626 1.00 79.81 92 GLU A O 1
ATOM 730 N N . LEU A 1 93 ? 14.343 -1.079 -8.862 1.00 84.31 93 LEU A N 1
ATOM 731 C CA . LEU A 1 93 ? 13.112 -0.292 -8.892 1.00 84.31 93 LEU A CA 1
ATOM 732 C C . LEU A 1 93 ? 11.898 -1.204 -9.084 1.00 84.31 93 LEU A C 1
ATOM 734 O O . LEU A 1 93 ? 11.889 -2.058 -9.968 1.00 84.31 93 LEU A O 1
ATOM 738 N N . SER A 1 94 ? 10.829 -0.968 -8.322 1.00 88.81 94 SER A N 1
ATOM 739 C CA . SER A 1 94 ? 9.586 -1.729 -8.471 1.00 88.81 94 SER A CA 1
ATOM 740 C C . SER A 1 94 ? 8.919 -1.492 -9.834 1.00 88.81 94 SER A C 1
ATOM 742 O O . SER A 1 94 ? 8.999 -0.409 -10.416 1.00 88.81 94 SER A O 1
ATOM 744 N N . VAL A 1 95 ? 8.194 -2.493 -10.336 1.00 91.38 95 VAL A N 1
ATOM 745 C CA . VAL A 1 95 ? 7.397 -2.391 -11.579 1.00 91.38 95 VAL A CA 1
ATOM 746 C C . VAL A 1 95 ? 6.237 -1.389 -11.430 1.00 91.38 95 VAL A C 1
ATOM 748 O O . VAL A 1 95 ? 5.858 -0.701 -12.381 1.00 91.38 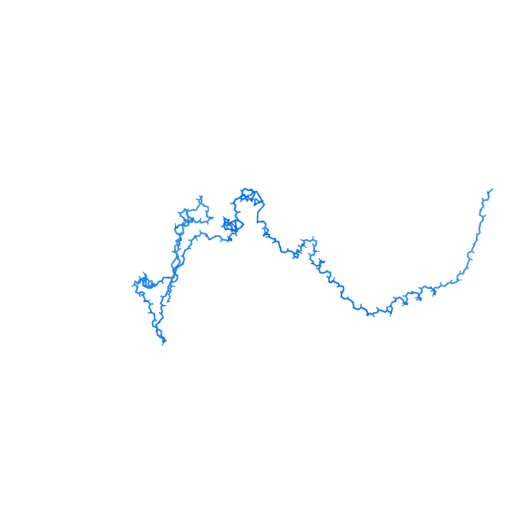95 VAL A O 1
ATOM 751 N N . CYS A 1 96 ? 5.704 -1.269 -10.213 1.00 91.25 96 CYS A N 1
ATOM 752 C CA . CYS A 1 96 ? 4.683 -0.305 -9.822 1.00 91.25 96 CYS A CA 1
ATOM 753 C C . CYS A 1 96 ? 5.128 0.440 -8.562 1.00 91.25 96 CYS A C 1
ATOM 755 O O . CYS A 1 96 ? 5.486 -0.186 -7.564 1.00 91.25 96 CYS A O 1
ATOM 757 N N . ASP A 1 97 ? 5.078 1.771 -8.590 1.00 90.69 97 ASP A N 1
ATOM 758 C CA . ASP A 1 97 ? 5.271 2.592 -7.394 1.00 90.69 97 ASP A CA 1
ATOM 759 C C . ASP A 1 97 ? 4.049 2.427 -6.460 1.00 90.69 97 ASP A C 1
ATOM 761 O O . ASP A 1 97 ? 2.903 2.420 -6.922 1.00 90.69 97 ASP A O 1
ATOM 765 N N . SER A 1 98 ? 4.267 2.317 -5.147 1.00 92.19 98 SER A N 1
ATOM 766 C CA . SER A 1 98 ? 3.211 2.145 -4.136 1.00 92.19 98 SER A CA 1
ATOM 767 C C . SER A 1 98 ? 3.440 3.022 -2.905 1.00 92.19 98 SER A C 1
ATOM 769 O O . SER A 1 98 ? 4.571 3.386 -2.593 1.00 92.19 98 SER A O 1
ATOM 771 N N . THR A 1 99 ? 2.362 3.349 -2.195 1.00 92.88 99 THR A N 1
ATOM 772 C CA . THR A 1 99 ? 2.374 4.068 -0.911 1.00 92.88 99 THR A CA 1
ATOM 773 C C . THR A 1 99 ? 1.631 3.254 0.140 1.00 92.88 99 THR A C 1
ATOM 775 O O . THR A 1 99 ? 0.558 2.722 -0.155 1.00 92.88 99 THR A O 1
ATOM 778 N N . SER A 1 100 ? 2.178 3.180 1.353 1.00 95.25 100 SER A N 1
ATOM 779 C CA . SER A 1 100 ? 1.637 2.369 2.448 1.00 95.25 100 SER A CA 1
ATOM 780 C C . SER A 1 100 ? 1.417 3.212 3.699 1.00 95.25 100 SER A C 1
ATOM 782 O O . SER A 1 100 ? 2.314 3.950 4.106 1.00 95.25 100 SER A O 1
ATOM 784 N N . GLU A 1 101 ? 0.240 3.100 4.310 1.00 95.56 101 GLU A N 1
ATOM 785 C CA . GLU A 1 101 ? -0.208 3.958 5.412 1.00 95.56 101 GLU A CA 1
ATOM 786 C C . GLU A 1 101 ? -0.925 3.143 6.501 1.00 95.56 101 GLU A C 1
ATOM 788 O O . GLU A 1 101 ? -1.571 2.129 6.223 1.00 95.56 101 GLU A O 1
ATOM 793 N N . TRP A 1 102 ? -0.819 3.598 7.753 1.00 94.94 102 TRP A N 1
ATOM 794 C CA . TRP A 1 102 ? -1.564 3.039 8.883 1.00 94.94 102 TRP A CA 1
ATOM 795 C C . TRP A 1 102 ? -2.929 3.721 8.990 1.00 94.94 102 TRP A C 1
ATOM 797 O O . TRP A 1 102 ? -3.028 4.841 9.481 1.00 94.94 102 TRP A O 1
ATOM 807 N N . VAL A 1 103 ? -3.972 3.030 8.541 1.00 94.69 103 VAL A N 1
ATOM 808 C CA . VAL A 1 103 ? -5.357 3.506 8.529 1.00 94.69 103 VAL A CA 1
ATOM 809 C C . VAL A 1 103 ? -6.047 3.173 9.849 1.00 94.69 103 VAL A C 1
ATOM 811 O O . VAL A 1 103 ? -5.933 2.060 10.375 1.00 94.69 103 VAL A O 1
ATOM 814 N N . THR A 1 104 ? -6.797 4.138 10.373 1.00 92.56 104 THR A N 1
ATOM 815 C CA . THR A 1 104 ? -7.586 4.005 11.604 1.00 92.56 104 THR A CA 1
ATOM 816 C C . THR A 1 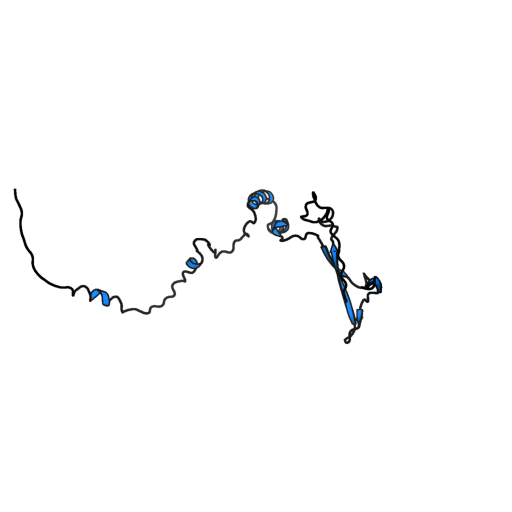104 ? -9.075 3.814 11.316 1.00 92.56 104 THR A C 1
ATOM 818 O O . THR A 1 104 ? -9.598 4.264 10.295 1.00 92.56 104 THR A O 1
ATOM 821 N N . ALA A 1 105 ? -9.812 3.235 12.270 1.00 87.12 105 ALA A N 1
ATOM 822 C CA . ALA A 1 105 ? -11.275 3.172 12.183 1.00 87.12 105 ALA A CA 1
ATOM 823 C C . ALA A 1 105 ? -11.951 4.561 12.199 1.00 87.12 105 ALA A C 1
ATOM 825 O O . ALA A 1 105 ? -13.114 4.679 11.825 1.00 87.12 105 ALA A O 1
ATOM 826 N N . ALA A 1 106 ? -11.249 5.624 12.615 1.00 84.56 106 ALA A N 1
ATOM 827 C CA . ALA A 1 106 ? -11.760 6.991 12.525 1.00 84.56 106 ALA A CA 1
ATOM 828 C C . ALA A 1 106 ? -11.922 7.436 11.059 1.00 84.56 106 ALA A C 1
ATOM 830 O O . ALA A 1 106 ? -12.928 8.061 10.718 1.00 84.56 106 ALA A O 1
ATOM 831 N N . GLU A 1 107 ? -10.965 7.059 10.206 1.00 86.94 107 GLU A N 1
ATOM 832 C CA . GLU A 1 107 ? -10.941 7.336 8.765 1.00 86.94 107 GLU A CA 1
ATOM 833 C C . GLU A 1 107 ? -11.783 6.322 7.980 1.00 86.94 107 GLU A C 1
ATOM 835 O O . GLU A 1 107 ? -12.529 6.697 7.076 1.00 86.94 107 GLU A O 1
ATOM 840 N N . LYS A 1 108 ? -11.696 5.033 8.340 1.00 87.50 108 LYS A N 1
ATOM 841 C CA . LYS A 1 108 ? -12.355 3.931 7.629 1.00 87.50 108 LYS A CA 1
ATOM 842 C C . LYS A 1 108 ? -13.238 3.101 8.565 1.00 87.50 108 LYS A C 1
ATOM 844 O O . LYS A 1 108 ? -12.819 2.094 9.127 1.00 87.50 108 LYS A O 1
ATOM 849 N N . LYS A 1 109 ? -14.499 3.524 8.691 1.00 91.75 109 LYS A N 1
ATOM 850 C CA . LYS A 1 109 ? -15.516 2.901 9.564 1.00 91.75 109 LYS A CA 1
ATOM 851 C C . LYS A 1 109 ? -16.182 1.654 8.981 1.00 91.75 109 LYS A C 1
ATOM 853 O O . LYS A 1 109 ? -16.890 0.959 9.704 1.00 91.75 109 LYS A O 1
ATOM 858 N N . THR A 1 110 ? -15.999 1.374 7.693 1.00 93.69 110 THR A N 1
ATOM 859 C CA . THR A 1 110 ? -16.658 0.267 6.987 1.00 93.69 110 THR A CA 1
ATOM 860 C C . THR A 1 110 ? -15.654 -0.603 6.236 1.00 93.69 110 THR A C 1
ATOM 862 O O . THR A 1 110 ? -14.669 -0.122 5.669 1.00 93.69 110 THR A O 1
ATOM 865 N N . ALA A 1 111 ? -15.922 -1.904 6.230 1.00 93.81 111 ALA A N 1
ATOM 866 C CA . ALA A 1 111 ? -15.187 -2.916 5.486 1.00 93.81 111 ALA A CA 1
ATOM 867 C C . ALA A 1 111 ? -16.168 -3.921 4.868 1.00 93.81 111 ALA A C 1
ATOM 869 O O . ALA A 1 111 ? -17.358 -3.906 5.182 1.00 93.81 111 ALA A O 1
ATOM 870 N N . VAL A 1 112 ? -15.667 -4.787 3.989 1.00 95.69 112 VAL A N 1
ATOM 871 C CA . VAL A 1 112 ? -16.428 -5.904 3.420 1.00 95.69 112 VAL A CA 1
ATOM 872 C C . VAL A 1 112 ? -15.819 -7.200 3.938 1.00 95.69 112 VAL A C 1
ATOM 874 O O . VAL A 1 112 ? -14.611 -7.405 3.819 1.00 95.69 112 VAL A O 1
ATOM 877 N N . ASP A 1 113 ? -16.648 -8.042 4.545 1.00 95.31 113 ASP A N 1
ATOM 878 C CA . ASP A 1 113 ? -16.259 -9.362 5.041 1.00 95.31 113 ASP A CA 1
ATOM 879 C C . ASP A 1 113 ? -16.065 -10.372 3.885 1.00 95.31 113 ASP A C 1
ATOM 881 O O . ASP A 1 113 ? -16.462 -10.131 2.743 1.00 95.31 113 ASP A O 1
ATOM 885 N N . MET A 1 114 ? -15.478 -11.537 4.171 1.00 94.62 114 MET A N 1
ATOM 886 C CA . MET A 1 114 ? -15.358 -12.665 3.237 1.00 94.62 114 MET A CA 1
ATOM 887 C C . MET A 1 114 ? -16.715 -13.130 2.677 1.00 94.62 114 MET A C 1
ATOM 889 O O . MET A 1 114 ? -16.771 -13.643 1.564 1.00 94.62 114 MET A O 1
ATOM 893 N N . SER A 1 115 ? -17.810 -12.925 3.418 1.00 95.25 115 SER A N 1
ATOM 894 C CA . SER A 1 115 ? -19.187 -13.168 2.959 1.00 95.25 115 SER A CA 1
ATOM 895 C C . SER A 1 115 ? -19.724 -12.139 1.949 1.00 95.25 115 SER A C 1
ATOM 897 O O . SER A 1 115 ? -20.831 -12.303 1.439 1.00 95.25 115 SER A O 1
ATOM 899 N N . GLY A 1 116 ? -18.985 -11.058 1.673 1.00 94.50 116 GLY A N 1
ATOM 900 C CA . GLY A 1 116 ? -19.446 -9.929 0.859 1.00 94.50 116 GLY A CA 1
ATOM 901 C C . GLY A 1 116 ? -20.345 -8.933 1.607 1.00 94.50 116 GLY A C 1
ATOM 902 O O . GLY A 1 116 ? -20.740 -7.920 1.032 1.00 94.50 116 GLY A O 1
ATOM 903 N N . ALA A 1 117 ? -20.654 -9.179 2.885 1.00 96.12 117 ALA A N 1
ATOM 904 C CA . ALA A 1 117 ? -21.429 -8.261 3.713 1.00 96.12 117 ALA A CA 1
ATOM 905 C C . ALA A 1 117 ? -20.605 -7.030 4.137 1.00 96.12 117 ALA A C 1
ATOM 907 O O . ALA A 1 117 ? -19.439 -7.144 4.520 1.00 96.12 117 ALA A O 1
ATOM 908 N N . THR A 1 118 ? -21.231 -5.851 4.129 1.00 96.00 118 THR A N 1
ATOM 909 C CA . THR A 1 118 ? -20.635 -4.625 4.680 1.00 96.00 118 THR A CA 1
ATOM 910 C C . THR A 1 118 ? -20.716 -4.644 6.204 1.00 96.00 118 THR A C 1
ATOM 912 O O . THR A 1 118 ? -21.806 -4.704 6.771 1.00 96.00 118 THR A O 1
ATOM 915 N N . VAL A 1 119 ? -19.566 -4.545 6.867 1.00 94.81 119 VAL A N 1
ATOM 916 C CA . VAL A 1 119 ? -19.420 -4.591 8.329 1.00 94.81 119 VAL A CA 1
ATOM 917 C C . VAL A 1 119 ? -18.774 -3.313 8.865 1.00 94.81 119 VAL A C 1
ATOM 919 O O . VAL A 1 119 ? -18.007 -2.639 8.170 1.00 94.81 119 VAL A O 1
ATOM 922 N N . THR A 1 120 ? -19.086 -2.961 10.112 1.00 94.50 120 THR A N 1
ATOM 923 C CA . THR A 1 120 ? -18.511 -1.792 10.792 1.00 94.50 120 THR A CA 1
ATOM 924 C C . THR A 1 120 ? -17.200 -2.147 11.483 1.00 94.50 120 THR A C 1
ATOM 926 O O . THR A 1 120 ? -17.157 -3.057 12.310 1.00 94.50 120 THR A O 1
ATOM 929 N N . VAL A 1 121 ? -16.151 -1.387 11.187 1.00 93.62 121 VAL A N 1
ATOM 930 C CA . VAL A 1 121 ? -14.830 -1.502 11.812 1.00 93.62 121 VAL A CA 1
ATOM 931 C C . VAL A 1 121 ? -14.844 -0.797 13.171 1.00 93.62 121 VAL A C 1
ATOM 933 O O . VAL A 1 121 ? -15.268 0.355 13.273 1.00 93.62 121 VAL A O 1
ATOM 936 N N . LEU A 1 122 ? -14.371 -1.475 14.218 1.00 91.75 122 LEU A N 1
ATOM 937 C CA . LEU A 1 122 ? -14.282 -0.917 15.569 1.00 91.75 122 LEU A CA 1
ATOM 938 C C . LEU A 1 122 ? -12.957 -0.165 15.757 1.00 91.75 122 LEU A C 1
ATOM 940 O O . LEU A 1 122 ? -11.903 -0.629 15.342 1.00 91.75 122 LEU A O 1
ATOM 944 N N . GLU A 1 123 ? -12.976 0.983 16.441 1.00 91.69 123 GLU A N 1
ATOM 945 C CA . GLU A 1 123 ? -11.732 1.700 16.790 1.00 91.69 123 GLU A CA 1
ATOM 946 C C . GLU A 1 123 ? -10.902 0.938 17.830 1.00 91.69 123 GLU A C 1
ATOM 948 O O . GLU A 1 123 ? -9.673 1.025 17.851 1.00 91.69 123 GLU A O 1
ATOM 953 N N . LYS A 1 124 ? -11.579 0.197 18.712 1.00 90.88 124 LYS A N 1
ATOM 954 C CA . LYS A 1 124 ? -10.963 -0.525 19.821 1.00 90.88 124 LYS A CA 1
ATOM 955 C C . LYS A 1 124 ? -11.546 -1.924 19.935 1.00 90.88 124 LYS A C 1
ATOM 957 O O . LYS A 1 124 ? -12.762 -2.087 20.010 1.00 90.88 124 LYS A O 1
ATOM 962 N N . VAL A 1 125 ? -10.665 -2.913 20.011 1.00 91.00 125 VAL A N 1
ATOM 963 C CA . VAL A 1 125 ? -11.001 -4.318 20.243 1.00 91.00 125 VAL A CA 1
ATOM 964 C C . VAL A 1 125 ? -10.930 -4.596 21.751 1.00 91.00 125 VAL A C 1
ATOM 966 O O . VAL A 1 125 ? -9.920 -4.255 22.381 1.00 91.00 125 VAL A O 1
ATOM 969 N N . PRO A 1 126 ? -11.971 -5.189 22.363 1.00 92.31 126 PRO A N 1
ATOM 970 C CA . PRO A 1 126 ? -11.910 -5.624 23.751 1.00 92.31 126 PRO A CA 1
ATOM 971 C C . PRO A 1 126 ? -10.951 -6.812 23.889 1.00 92.31 126 PRO A C 1
ATOM 973 O O . PRO A 1 126 ? -11.025 -7.786 23.144 1.00 92.31 126 PRO A O 1
ATOM 976 N N . VAL A 1 127 ? -10.060 -6.740 24.872 1.00 94.50 127 VAL A N 1
ATOM 977 C CA . VAL A 1 127 ? -9.113 -7.802 25.235 1.00 94.50 127 VAL A CA 1
ATOM 978 C C . VAL A 1 127 ? -9.224 -8.083 26.738 1.00 94.50 127 VAL A C 1
ATOM 980 O O . VAL A 1 127 ? -9.621 -7.193 27.488 1.00 94.50 127 VAL A O 1
ATOM 983 N N . PRO A 1 128 ? -8.829 -9.268 27.246 1.00 94.25 128 PRO A N 1
ATOM 984 C CA . PRO A 1 128 ? -8.951 -9.586 28.676 1.00 94.25 128 PRO A CA 1
ATOM 985 C C . PRO A 1 128 ? -8.246 -8.598 29.624 1.00 94.25 128 PRO A C 1
ATOM 987 O O . PRO A 1 128 ? -8.564 -8.541 30.806 1.00 94.25 128 PRO A O 1
ATOM 990 N N . LYS A 1 129 ? -7.289 -7.814 29.106 1.00 92.56 129 LYS A N 1
ATOM 991 C CA . LYS A 1 129 ? -6.545 -6.769 29.828 1.00 92.56 129 LYS A CA 1
ATOM 992 C C . LYS A 1 129 ? -6.963 -5.333 29.447 1.00 92.56 129 LYS A C 1
ATOM 994 O O . LYS A 1 129 ? -6.170 -4.414 29.618 1.00 92.56 129 LYS A O 1
ATOM 999 N N . GLY A 1 130 ? -8.172 -5.126 28.911 1.00 92.75 130 GLY A N 1
ATOM 1000 C CA . GLY A 1 130 ? -8.730 -3.799 28.608 1.00 92.75 130 GLY A CA 1
ATOM 1001 C C . GLY A 1 130 ? -9.188 -3.629 27.156 1.00 92.75 130 GLY A C 1
ATOM 1002 O O . GLY A 1 130 ? -9.942 -4.440 26.627 1.00 92.75 130 GLY A O 1
ATOM 1003 N N . GLN A 1 131 ? -8.762 -2.547 26.505 1.00 93.88 131 GLN A N 1
ATOM 1004 C CA . GLN A 1 131 ? -9.104 -2.236 25.113 1.00 93.88 131 GLN A CA 1
ATOM 1005 C C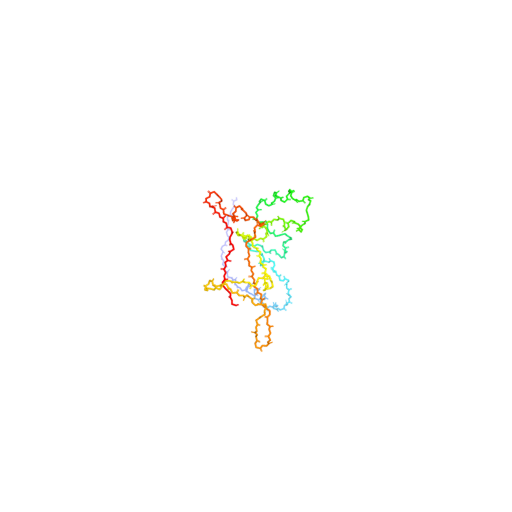 . GLN A 1 131 ? -7.841 -1.897 24.320 1.00 93.88 131 GLN A C 1
ATOM 1007 O O . GLN A 1 131 ? -7.050 -1.058 24.753 1.00 93.88 131 GLN A O 1
ATOM 1012 N N . LEU A 1 132 ? -7.672 -2.512 23.150 1.00 92.31 132 LEU A N 1
ATOM 1013 C CA . LEU A 1 132 ? -6.561 -2.249 22.234 1.00 92.31 132 LEU A CA 1
ATOM 1014 C C . LEU A 1 132 ? -7.071 -1.485 21.008 1.00 92.31 132 LEU A C 1
ATOM 1016 O O . LEU A 1 132 ? -8.106 -1.847 20.458 1.00 92.31 132 LEU A O 1
ATOM 1020 N N . LYS A 1 133 ? -6.361 -0.444 20.560 1.00 91.56 133 LYS A N 1
ATOM 1021 C CA . LYS A 1 133 ? -6.711 0.269 19.319 1.00 91.56 133 LYS A CA 1
ATOM 1022 C C . LYS A 1 133 ? -6.443 -0.606 18.090 1.00 91.56 133 LYS A C 1
ATOM 1024 O O . LYS A 1 133 ? -5.378 -1.215 18.005 1.00 91.56 133 LYS A O 1
ATOM 1029 N N . GLN A 1 134 ? -7.381 -0.632 17.146 1.00 91.38 134 GLN A N 1
ATOM 1030 C CA . GLN A 1 134 ? -7.238 -1.343 15.874 1.00 91.38 134 GLN A CA 1
ATOM 1031 C C . GLN A 1 134 ? -6.667 -0.416 14.793 1.00 91.38 134 GLN A C 1
ATOM 1033 O O . GLN A 1 134 ? -7.077 0.739 14.665 1.00 91.38 134 GLN A O 1
ATOM 1038 N N . TYR A 1 135 ? -5.735 -0.946 14.003 1.00 93.12 135 TYR A N 1
ATOM 1039 C CA . TYR A 1 135 ? -5.090 -0.265 12.882 1.00 93.12 135 TYR A CA 1
ATOM 1040 C C . TYR A 1 135 ? -4.947 -1.240 11.714 1.00 93.12 135 TYR A C 1
ATOM 1042 O O . TYR A 1 135 ? -4.718 -2.430 11.929 1.00 93.12 135 TYR A O 1
ATOM 1050 N N . PHE A 1 136 ? -5.023 -0.728 10.489 1.00 94.88 136 PHE A N 1
ATOM 1051 C CA . PHE A 1 136 ? -4.831 -1.501 9.264 1.00 94.88 136 PHE A CA 1
ATOM 1052 C C . PHE A 1 136 ? -3.667 -0.921 8.471 1.00 94.88 136 PHE A C 1
ATOM 1054 O O . PHE A 1 136 ? -3.596 0.289 8.284 1.00 94.88 136 PHE A O 1
ATOM 1061 N N . TYR A 1 137 ? -2.761 -1.766 7.984 1.00 96.00 137 TYR A N 1
ATOM 1062 C CA . TYR A 1 137 ? -1.694 -1.322 7.090 1.00 96.00 137 TYR A CA 1
ATOM 1063 C C . TYR A 1 137 ? -2.171 -1.441 5.640 1.00 96.00 137 TYR A C 1
ATOM 1065 O O . TYR A 1 137 ? -2.164 -2.529 5.063 1.00 96.00 137 TYR A O 1
ATOM 1073 N N . GLU A 1 138 ? -2.637 -0.339 5.052 1.00 95.19 138 GLU A N 1
ATOM 1074 C CA . GLU A 1 138 ? -3.107 -0.326 3.666 1.00 95.19 138 GLU A CA 1
ATOM 1075 C C . GLU A 1 138 ? -1.984 0.103 2.723 1.00 95.19 138 GLU A C 1
ATOM 1077 O O . GLU A 1 138 ? -1.405 1.173 2.882 1.00 95.19 138 GLU A O 1
ATOM 1082 N N . THR A 1 139 ? -1.717 -0.699 1.690 1.00 95.94 139 THR A N 1
ATOM 1083 C CA . THR A 1 139 ? -0.827 -0.328 0.579 1.00 95.94 139 THR A CA 1
ATOM 1084 C C . THR A 1 139 ? -1.647 -0.087 -0.681 1.00 95.94 139 THR A C 1
ATOM 1086 O O . THR A 1 139 ? -2.522 -0.880 -1.016 1.00 95.94 139 THR A O 1
ATOM 1089 N N . LYS A 1 140 ? -1.380 1.017 -1.384 1.00 93.88 140 LYS A N 1
ATOM 1090 C CA . LYS A 1 140 ? -2.096 1.454 -2.593 1.00 93.88 140 LYS A CA 1
ATOM 1091 C C . LYS A 1 140 ? -1.103 1.771 -3.708 1.00 93.88 140 LYS A C 1
ATOM 1093 O O . LYS A 1 140 ? 0.005 2.236 -3.443 1.00 93.88 140 LYS A O 1
A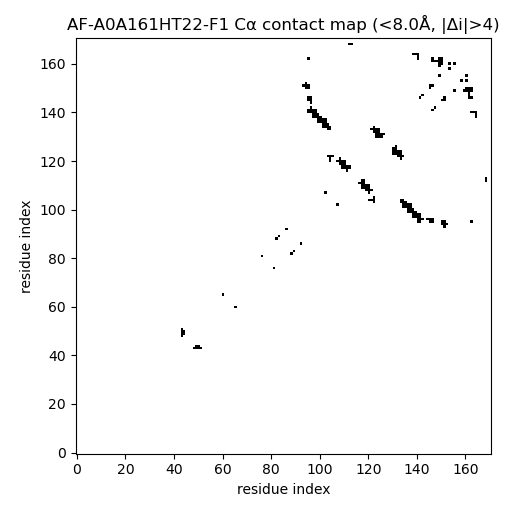TOM 1098 N N . CYS A 1 141 ? -1.490 1.550 -4.964 1.00 92.88 141 CYS A N 1
ATOM 1099 C CA . CYS A 1 141 ? -0.684 1.989 -6.103 1.00 92.88 141 CYS A CA 1
ATOM 1100 C C . CYS A 1 141 ? -0.573 3.519 -6.138 1.00 92.88 141 CYS A C 1
ATOM 1102 O O . CYS A 1 141 ? -1.576 4.231 -6.073 1.00 92.88 141 CYS A O 1
ATOM 1104 N N . ASN A 1 142 ? 0.648 4.025 -6.294 1.00 89.31 142 ASN A N 1
ATOM 1105 C CA . ASN A 1 142 ? 0.913 5.450 -6.402 1.00 89.31 142 ASN A CA 1
ATOM 1106 C C . ASN A 1 142 ? 0.618 5.926 -7.831 1.00 89.31 142 ASN A C 1
ATOM 1108 O O . ASN A 1 142 ? 1.391 5.670 -8.754 1.00 89.31 142 ASN A O 1
ATOM 1112 N N . SER A 1 143 ? -0.484 6.653 -8.010 1.00 77.75 143 SER A N 1
ATOM 1113 C CA . SER A 1 143 ? -0.899 7.222 -9.301 1.00 77.75 143 SER A CA 1
ATOM 1114 C C . SER A 1 143 ? -0.126 8.481 -9.714 1.00 77.75 143 SER A C 1
ATOM 1116 O O . SER A 1 143 ? -0.292 8.961 -10.835 1.00 77.75 143 SER A O 1
ATOM 1118 N N . LYS A 1 144 ? 0.714 9.043 -8.833 1.00 72.06 144 LYS A N 1
ATOM 1119 C CA . LYS A 1 144 ? 1.582 10.197 -9.127 1.00 72.06 144 LYS A CA 1
ATOM 1120 C C . LYS A 1 144 ? 2.976 9.785 -9.627 1.00 72.06 144 LYS A C 1
ATOM 1122 O O . LYS A 1 144 ? 3.720 10.659 -10.058 1.00 72.06 144 LYS A O 1
ATOM 1127 N N . GLY A 1 145 ? 3.319 8.494 -9.560 1.00 67.00 145 GLY A N 1
ATOM 1128 C CA . GLY A 1 145 ? 4.602 7.941 -10.005 1.00 67.00 145 GLY A CA 1
ATOM 1129 C C . GLY A 1 145 ? 4.696 7.694 -11.515 1.00 67.00 145 GLY A C 1
ATOM 1130 O O . GLY A 1 145 ? 3.863 8.154 -12.300 1.00 67.00 145 GLY A O 1
ATOM 1131 N N . TYR A 1 146 ? 5.689 6.897 -11.920 1.00 65.62 146 TYR A N 1
ATOM 1132 C CA . TYR A 1 146 ? 5.964 6.550 -13.329 1.00 65.62 146 TYR A CA 1
ATOM 1133 C C . TYR A 1 146 ? 4.961 5.542 -13.932 1.00 65.62 146 TYR A C 1
ATOM 1135 O O . TYR A 1 146 ? 5.185 4.991 -15.004 1.00 65.62 146 TYR A O 1
ATOM 1143 N N . THR A 1 147 ? 3.850 5.299 -13.238 1.00 65.56 147 THR A N 1
ATOM 1144 C CA . THR A 1 147 ? 2.868 4.231 -13.474 1.00 65.56 147 THR A CA 1
ATOM 1145 C C . THR A 1 147 ? 1.680 4.652 -14.349 1.00 65.56 147 THR A C 1
ATOM 1147 O O . THR A 1 147 ? 0.847 3.817 -14.702 1.00 65.56 147 THR A O 1
ATOM 1150 N N . LYS A 1 148 ? 1.567 5.946 -14.691 1.00 67.44 148 LYS A N 1
ATOM 1151 C CA . LYS A 1 148 ? 0.413 6.510 -15.422 1.00 67.44 148 LYS A CA 1
ATOM 1152 C C . LYS A 1 148 ? 0.257 5.984 -16.848 1.00 67.44 148 LYS A C 1
ATOM 1154 O O . LYS A 1 148 ? -0.865 5.845 -17.319 1.00 67.44 148 LYS A O 1
ATOM 1159 N N . GLU A 1 149 ? 1.369 5.698 -17.520 1.00 75.88 149 GLU A N 1
ATOM 1160 C CA . GLU A 1 149 ? 1.403 5.174 -18.895 1.00 75.88 149 GLU A CA 1
ATOM 1161 C C . GLU A 1 149 ? 1.673 3.660 -18.936 1.00 75.88 149 GLU A C 1
ATOM 1163 O O . GLU A 1 149 ? 2.162 3.132 -19.936 1.00 75.88 149 GLU A O 1
ATOM 1168 N N . GLY A 1 150 ? 1.418 2.975 -17.822 1.00 86.06 150 GLY A N 1
ATOM 1169 C CA . GLY A 1 150 ? 1.704 1.561 -17.627 1.00 86.06 150 GLY A CA 1
ATOM 1170 C C . GLY A 1 150 ? 2.893 1.296 -16.711 1.00 86.06 150 GLY A C 1
ATOM 1171 O O . GLY A 1 150 ? 3.410 2.181 -16.033 1.00 86.06 150 GLY A O 1
ATOM 1172 N N . CYS A 1 151 ? 3.276 0.029 -16.634 1.00 90.00 151 CYS A N 1
ATOM 1173 C CA . CYS A 1 151 ? 4.226 -0.488 -15.660 1.00 90.00 151 CYS A CA 1
ATOM 1174 C C . CYS A 1 151 ? 5.692 -0.225 -16.057 1.00 90.00 151 CYS A C 1
ATOM 1176 O O . CYS A 1 151 ? 6.066 -0.327 -17.228 1.00 90.00 151 CYS A O 1
ATOM 1178 N N . ARG A 1 152 ? 6.551 0.069 -15.070 1.00 88.31 152 ARG A N 1
ATOM 1179 C CA . ARG A 1 152 ? 7.991 0.304 -15.276 1.00 88.31 152 ARG A CA 1
ATOM 1180 C C . ARG A 1 152 ? 8.649 -0.967 -15.830 1.00 88.31 152 ARG A C 1
ATOM 1182 O O . ARG A 1 152 ? 8.509 -2.036 -15.246 1.00 88.31 152 ARG A O 1
ATOM 1189 N N . GLY A 1 153 ? 9.377 -0.837 -16.941 1.00 88.88 153 GLY A N 1
ATOM 1190 C CA . GLY A 1 153 ? 10.125 -1.934 -17.572 1.00 88.88 153 GLY A CA 1
ATOM 1191 C C . GLY A 1 153 ? 9.326 -2.839 -18.522 1.00 88.88 153 GLY A C 1
ATOM 1192 O O . GLY A 1 153 ? 9.916 -3.735 -19.117 1.00 88.88 153 GLY A O 1
ATOM 1193 N N . ILE A 1 154 ? 8.021 -2.613 -18.710 1.00 91.56 154 ILE A N 1
ATOM 1194 C CA . ILE A 1 154 ? 7.208 -3.381 -19.667 1.00 91.56 154 ILE A CA 1
ATOM 1195 C C . ILE A 1 154 ? 7.325 -2.788 -21.081 1.00 91.56 154 ILE A C 1
ATOM 1197 O O . ILE A 1 154 ? 7.218 -1.573 -21.262 1.00 91.56 154 ILE A O 1
ATOM 1201 N N . ASP A 1 155 ? 7.513 -3.637 -22.101 1.00 92.25 155 ASP A N 1
ATOM 1202 C CA . ASP A 1 155 ? 7.564 -3.195 -23.502 1.00 92.25 155 ASP A CA 1
ATOM 1203 C C . ASP A 1 155 ? 6.170 -2.783 -24.007 1.00 92.25 155 ASP A C 1
ATOM 1205 O O . ASP A 1 155 ? 5.352 -3.615 -24.418 1.00 92.25 155 ASP A O 1
ATOM 1209 N N . LYS A 1 156 ? 5.935 -1.466 -24.012 1.00 90.06 156 LYS A N 1
ATOM 1210 C CA . LYS A 1 156 ? 4.702 -0.814 -24.480 1.00 90.06 156 LYS A CA 1
ATOM 1211 C C . LYS A 1 156 ? 4.322 -1.146 -25.933 1.00 90.06 156 LYS A C 1
ATOM 1213 O O . LYS A 1 156 ? 3.183 -0.896 -26.311 1.00 90.06 156 LYS A O 1
ATOM 1218 N N . ARG A 1 157 ? 5.233 -1.685 -26.761 1.00 92.81 157 ARG A N 1
ATOM 1219 C CA . ARG A 1 157 ? 4.933 -2.076 -28.156 1.00 92.81 157 ARG A CA 1
ATOM 1220 C C . ARG A 1 157 ? 4.092 -3.346 -28.249 1.00 92.81 157 ARG A C 1
ATOM 1222 O O . ARG A 1 157 ? 3.347 -3.502 -29.210 1.00 92.81 157 ARG A O 1
ATOM 1229 N N . TYR A 1 158 ? 4.223 -4.238 -27.267 1.00 95.62 158 TYR A N 1
ATOM 1230 C CA . TYR A 1 158 ? 3.563 -5.548 -27.257 1.00 95.62 158 TYR A CA 1
ATOM 1231 C C . TYR A 1 158 ? 2.562 -5.706 -26.107 1.00 95.62 158 TYR A C 1
ATOM 1233 O O . TYR A 1 158 ? 1.675 -6.553 -26.188 1.00 95.62 158 TYR A O 1
ATOM 1241 N N . TRP A 1 159 ? 2.674 -4.893 -25.051 1.00 94.75 159 TRP A N 1
ATOM 1242 C CA . TRP A 1 159 ? 1.892 -5.053 -23.827 1.00 94.75 159 TRP A CA 1
ATOM 1243 C C . TRP A 1 159 ? 1.265 -3.742 -23.353 1.00 94.75 159 TRP A C 1
ATOM 1245 O O . TRP A 1 159 ? 1.958 -2.768 -23.058 1.00 94.75 159 TRP A O 1
ATOM 1255 N N . ASN A 1 160 ? -0.056 -3.757 -23.171 1.00 92.44 160 ASN A N 1
ATOM 1256 C CA . ASN A 1 160 ? -0.753 -2.765 -22.359 1.00 92.44 160 ASN A CA 1
ATOM 1257 C C . ASN A 1 160 ? -0.733 -3.236 -20.896 1.00 92.44 160 ASN A C 1
ATOM 1259 O O . ASN A 1 160 ? -1.160 -4.351 -20.598 1.00 92.44 160 ASN A O 1
ATOM 1263 N N . SER A 1 161 ? -0.209 -2.413 -19.991 1.00 92.38 161 SER A N 1
ATOM 1264 C CA . SER A 1 161 ? -0.004 -2.761 -18.581 1.00 92.38 161 SER A CA 1
ATOM 1265 C C . SER A 1 161 ? -0.589 -1.689 -17.665 1.00 92.38 161 SER A C 1
ATOM 1267 O O . SER A 1 161 ? -0.629 -0.515 -18.019 1.00 92.38 161 SER A O 1
ATOM 1269 N N . GLN A 1 162 ? -1.068 -2.084 -16.483 1.00 91.19 162 GLN A N 1
ATOM 1270 C CA . GLN A 1 162 ? -1.679 -1.166 -15.523 1.00 91.19 162 GLN A CA 1
ATOM 1271 C C . GLN A 1 162 ? -1.418 -1.626 -14.087 1.00 91.19 162 GLN A C 1
ATOM 1273 O O . GLN A 1 162 ? -1.756 -2.748 -13.713 1.00 91.19 162 GLN A O 1
ATOM 1278 N N . CYS A 1 163 ? -0.895 -0.727 -13.257 1.00 92.00 163 CYS A N 1
ATOM 1279 C CA . CYS A 1 163 ? -0.776 -0.948 -11.819 1.00 92.00 163 CYS A CA 1
ATOM 1280 C C . CYS A 1 163 ? -2.159 -0.897 -11.149 1.00 92.00 163 CYS A C 1
ATOM 1282 O O . CYS A 1 163 ? -2.884 0.089 -11.301 1.00 92.00 163 CYS A O 1
ATOM 1284 N N . ARG A 1 164 ? -2.523 -1.940 -10.393 1.00 92.44 164 ARG A N 1
ATOM 1285 C CA . ARG A 1 164 ? -3.780 -2.020 -9.632 1.00 92.44 164 ARG A CA 1
ATOM 1286 C C . ARG A 1 164 ? -3.518 -2.467 -8.198 1.00 92.44 164 ARG A C 1
ATOM 1288 O O . ARG A 1 164 ? -2.751 -3.398 -7.973 1.00 92.44 164 ARG A O 1
ATOM 1295 N N . THR A 1 165 ? -4.190 -1.826 -7.246 1.00 94.56 165 THR A N 1
ATOM 1296 C CA . THR A 1 165 ? -4.151 -2.219 -5.833 1.00 94.56 165 THR A CA 1
ATOM 1297 C C . THR A 1 165 ? -4.870 -3.555 -5.654 1.00 94.56 165 THR A C 1
ATOM 1299 O O . THR A 1 165 ? -6.045 -3.672 -6.004 1.00 94.56 165 THR A O 1
ATOM 1302 N N . THR A 1 166 ? -4.183 -4.550 -5.099 1.00 94.94 166 THR A N 1
ATOM 1303 C CA . THR A 1 166 ? -4.777 -5.825 -4.681 1.00 94.94 166 THR A CA 1
ATOM 1304 C C . THR A 1 166 ? -5.409 -5.700 -3.294 1.00 94.94 166 THR A C 1
ATOM 1306 O O . THR A 1 166 ? -5.043 -4.832 -2.504 1.00 94.94 166 THR A O 1
ATOM 1309 N N . GLN A 1 167 ? -6.383 -6.559 -2.998 1.00 94.50 167 GLN A N 1
ATOM 1310 C CA . GLN A 1 167 ? -7.052 -6.623 -1.697 1.00 94.50 167 GLN A CA 1
ATOM 1311 C C . GLN A 1 167 ? -6.756 -7.968 -1.029 1.00 94.50 167 GLN A C 1
ATOM 1313 O O . GLN A 1 167 ? -6.604 -8.983 -1.709 1.00 94.50 167 GLN A O 1
ATOM 1318 N N . SER A 1 168 ? -6.689 -7.973 0.299 1.00 94.38 168 SER A N 1
ATOM 1319 C CA . SER A 1 168 ? -6.539 -9.169 1.125 1.00 94.38 168 SER A CA 1
ATOM 1320 C C . SER A 1 168 ? -7.452 -9.080 2.347 1.00 94.38 168 SER A C 1
ATOM 1322 O O . SER A 1 168 ? -7.780 -7.988 2.816 1.00 94.38 168 SER A O 1
ATOM 1324 N N . TYR A 1 169 ? -7.871 -10.237 2.857 1.00 94.69 169 TYR A N 1
ATOM 1325 C CA . TYR A 1 169 ? -8.648 -10.329 4.091 1.00 94.69 169 TYR A CA 1
ATOM 1326 C C . TYR A 1 169 ? -7.725 -10.393 5.311 1.00 94.69 169 TYR A C 1
ATOM 1328 O O . TYR A 1 169 ? -6.654 -10.999 5.272 1.00 94.69 169 TYR A O 1
ATOM 1336 N N . VAL A 1 170 ? -8.167 -9.772 6.400 1.00 93.81 170 VAL A N 1
ATOM 1337 C CA . VAL A 1 170 ? -7.466 -9.658 7.687 1.00 93.81 170 VAL A CA 1
ATOM 1338 C C . VAL A 1 170 ? -8.447 -9.945 8.830 1.00 93.81 170 VAL A C 1
ATOM 1340 O O . VAL A 1 170 ? -9.653 -10.027 8.593 1.00 93.81 170 VAL A O 1
ATOM 1343 N N . ARG A 1 171 ? -7.9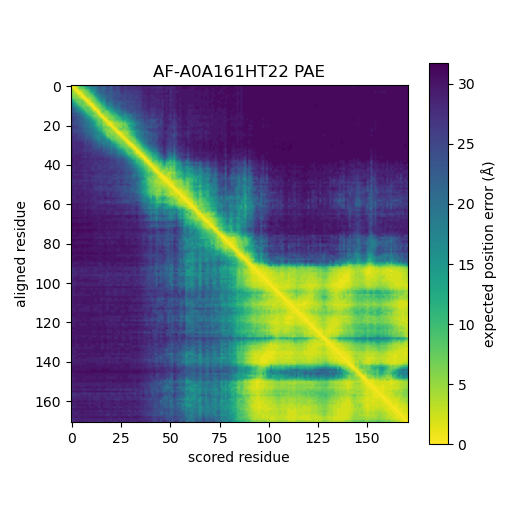38 -10.139 10.049 1.00 90.12 171 ARG A N 1
ATOM 1344 C CA . ARG A 1 171 ? -8.715 -10.439 11.264 1.00 90.12 171 ARG A CA 1
ATOM 1345 C C . ARG A 1 171 ? -8.429 -9.402 12.345 1.00 90.12 171 ARG A C 1
ATOM 1347 O O . ARG A 1 171 ? -7.264 -8.951 12.388 1.00 90.12 171 ARG A O 1
#

Radius of gyration: 41.91 Å; Cα contacts (8 Å, |Δi|>4): 121; chains: 1; bounding box: 133×67×62 Å

Sequence (171 aa):
DLGGPNDATRGLTSLADTFEHVIEELLDEQQAIQPSKENKDADLYSSRVMLSSQVPLEPPLLFLLEEYKNYLDAANMSMRVRRHSDPARRGELSVCDSTSEWVTAAEKKTAVDMSGATVTVLEKVPVPKGQLKQYFYETKCNSKGYTKEGCRGIDKRYWNSQCRTTQSYVR

Mean predicted aligned error: 20.13 Å